Protein AF-A0A7W2AU59-F1 (afdb_monomer)

Structure (mmCIF, N/CA/C/O backbone):
data_AF-A0A7W2AU59-F1
#
_entry.id   AF-A0A7W2AU59-F1
#
loop_
_atom_site.group_PDB
_atom_site.id
_atom_site.type_symbol
_atom_site.label_atom_id
_atom_site.label_alt_id
_atom_site.label_comp_id
_atom_site.label_asym_id
_atom_site.label_entity_id
_atom_site.label_seq_id
_atom_site.pdbx_PDB_ins_code
_atom_site.Cartn_x
_atom_site.Cartn_y
_atom_site.Cartn_z
_atom_site.occupancy
_atom_site.B_iso_or_equiv
_atom_site.auth_seq_id
_atom_site.auth_comp_id
_atom_site.auth_asym_id
_atom_site.auth_atom_id
_atom_site.pdbx_PDB_model_num
ATOM 1 N N . MET A 1 1 ? 56.177 34.694 18.654 1.00 48.91 1 MET A N 1
ATOM 2 C CA . MET A 1 1 ? 54.990 34.833 17.789 1.00 48.91 1 MET A CA 1
ATOM 3 C C . MET A 1 1 ? 54.275 33.502 17.807 1.00 48.91 1 MET A C 1
ATOM 5 O O . MET A 1 1 ? 54.577 32.615 17.023 1.00 48.91 1 MET A O 1
ATOM 9 N N . ASP A 1 2 ? 53.412 33.365 18.801 1.00 47.41 2 ASP A N 1
ATOM 10 C CA . ASP A 1 2 ? 52.417 32.316 18.948 1.00 47.41 2 ASP A CA 1
ATOM 11 C C . ASP A 1 2 ? 51.343 32.433 17.861 1.00 47.41 2 ASP A C 1
ATOM 13 O O . ASP A 1 2 ? 50.880 33.542 17.577 1.00 47.41 2 ASP A O 1
ATOM 17 N N . ARG A 1 3 ? 50.936 31.291 17.297 1.00 45.50 3 ARG A N 1
ATOM 18 C CA . ARG A 1 3 ? 49.548 30.782 17.220 1.00 45.50 3 ARG A CA 1
ATOM 19 C C . ARG A 1 3 ? 49.500 29.623 16.214 1.00 45.50 3 ARG A C 1
ATOM 21 O O . ARG A 1 3 ? 49.879 29.791 15.065 1.00 45.50 3 ARG A O 1
ATOM 28 N N . ASP A 1 4 ? 49.307 28.388 16.660 1.00 46.41 4 ASP A N 1
ATOM 29 C CA . ASP A 1 4 ? 48.051 27.771 17.126 1.00 46.41 4 ASP A CA 1
ATOM 30 C C . ASP A 1 4 ? 47.281 27.105 15.963 1.00 46.41 4 ASP A C 1
ATOM 32 O O . ASP A 1 4 ? 46.733 27.754 15.078 1.00 46.41 4 ASP A O 1
ATOM 36 N N . SER A 1 5 ? 47.341 25.772 15.992 1.00 50.28 5 SER A N 1
ATOM 37 C CA . SER A 1 5 ? 46.309 24.795 15.633 1.00 50.28 5 SER A CA 1
ATOM 38 C C . SER A 1 5 ? 45.519 24.962 14.330 1.00 50.28 5 SER A C 1
ATOM 40 O O . SER A 1 5 ? 44.396 25.456 14.301 1.00 50.28 5 SER A O 1
ATOM 42 N N . GLY A 1 6 ? 45.990 24.277 13.287 1.00 44.81 6 GLY A N 1
ATOM 43 C CA . GLY A 1 6 ? 45.123 23.725 12.242 1.00 44.81 6 GLY A CA 1
ATOM 44 C C . GLY A 1 6 ? 44.374 22.471 12.717 1.00 44.81 6 GLY A C 1
ATOM 45 O O . GLY A 1 6 ? 44.457 21.430 12.072 1.00 44.81 6 GLY A O 1
ATOM 46 N N . GLN A 1 7 ? 43.679 22.537 13.858 1.00 57.84 7 GLN A N 1
ATOM 47 C CA . GLN A 1 7 ? 42.626 21.576 14.198 1.00 57.84 7 GLN A CA 1
ATOM 48 C C . GLN A 1 7 ? 41.284 22.226 13.867 1.00 57.84 7 GLN A C 1
ATOM 50 O O . GLN A 1 7 ? 40.802 23.092 14.587 1.00 57.84 7 GLN A O 1
ATOM 55 N N . GLY A 1 8 ? 40.696 21.812 12.747 1.00 42.25 8 GLY A N 1
ATOM 56 C CA . GLY A 1 8 ? 39.477 22.411 12.221 1.00 42.25 8 GLY A CA 1
ATOM 57 C C . GLY A 1 8 ? 38.726 21.473 11.285 1.00 42.25 8 GLY A C 1
ATOM 58 O O . GLY A 1 8 ? 38.682 21.692 10.086 1.00 42.25 8 GLY A O 1
ATOM 59 N N . GLN A 1 9 ? 38.085 20.464 11.879 1.00 48.34 9 GLN A N 1
ATOM 60 C CA . GLN A 1 9 ? 36.684 20.161 11.566 1.00 48.34 9 GLN A CA 1
ATOM 61 C C . GLN A 1 9 ? 36.370 19.408 10.251 1.00 48.34 9 GLN A C 1
ATOM 63 O O . GLN A 1 9 ? 35.587 19.864 9.430 1.00 48.34 9 GLN A O 1
ATOM 68 N N . TRP A 1 10 ? 36.825 18.153 10.136 1.00 46.06 10 TRP A N 1
ATOM 69 C CA . TRP A 1 10 ? 36.141 17.139 9.306 1.00 46.06 10 TRP A CA 1
ATOM 70 C C . TRP A 1 10 ? 35.113 16.350 10.139 1.00 46.06 10 TRP A C 1
ATOM 72 O O . TRP A 1 10 ? 35.180 15.136 10.301 1.00 46.06 10 TRP A O 1
ATOM 82 N N . ARG A 1 11 ? 34.160 17.073 10.725 1.00 47.97 11 ARG A N 1
ATOM 83 C CA . ARG A 1 11 ? 32.810 16.597 11.070 1.00 47.97 11 ARG A CA 1
ATOM 84 C C . ARG A 1 11 ? 31.944 17.801 10.708 1.00 47.97 11 ARG A C 1
ATOM 86 O O . ARG A 1 11 ? 32.152 18.859 11.278 1.00 47.97 11 ARG A O 1
ATOM 93 N N . LEU A 1 12 ? 31.053 17.773 9.732 1.00 49.06 12 LEU A N 1
ATOM 94 C CA . LEU A 1 12 ? 29.898 16.901 9.619 1.00 49.06 12 LEU A CA 1
ATOM 95 C C . LEU A 1 12 ? 29.493 16.894 8.136 1.00 49.06 12 LEU A C 1
ATOM 97 O O . LEU A 1 12 ? 28.855 17.834 7.668 1.00 49.06 12 LEU A O 1
ATOM 101 N N . ALA A 1 13 ? 29.810 15.833 7.391 1.00 43.72 13 ALA A N 1
ATOM 102 C CA . ALA A 1 13 ? 28.900 15.446 6.321 1.00 43.72 13 ALA A CA 1
ATOM 103 C C . ALA A 1 13 ? 27.660 14.928 7.051 1.00 43.72 13 ALA A C 1
ATOM 105 O O . ALA A 1 13 ? 27.613 13.769 7.459 1.00 43.72 13 ALA A O 1
ATOM 106 N N . GLY A 1 14 ? 26.732 15.835 7.368 1.00 41.28 14 GLY A N 1
ATOM 107 C CA . GLY A 1 14 ? 25.420 15.450 7.851 1.00 41.28 14 GLY A CA 1
ATOM 108 C C . GLY A 1 14 ? 24.871 14.465 6.836 1.00 41.28 14 GLY A C 1
ATOM 109 O O . GLY A 1 14 ? 24.742 14.812 5.664 1.00 41.28 14 GLY A O 1
ATOM 110 N N . SER A 1 15 ? 24.655 13.221 7.259 1.00 48.47 15 SER A N 1
ATOM 111 C CA . SER A 1 15 ? 23.898 12.241 6.497 1.00 48.47 15 SER A CA 1
ATOM 112 C C . SER A 1 15 ? 22.621 12.945 6.072 1.00 48.47 15 SER A C 1
ATOM 114 O O . SER A 1 15 ? 21.784 13.224 6.927 1.00 48.47 15 SER A O 1
ATOM 116 N N . ALA A 1 16 ? 22.515 13.342 4.803 1.00 57.25 16 ALA A N 1
ATOM 117 C CA . ALA A 1 16 ? 21.294 13.945 4.309 1.00 57.25 16 ALA A CA 1
ATOM 118 C C . ALA A 1 16 ? 20.221 12.878 4.509 1.00 57.25 16 ALA A C 1
ATOM 120 O O . ALA A 1 16 ? 20.251 11.838 3.847 1.00 57.25 16 ALA A O 1
ATOM 121 N N . GLU A 1 17 ? 19.361 13.063 5.512 1.00 67.44 17 GLU A N 1
ATOM 122 C CA . GLU A 1 17 ? 18.242 12.165 5.717 1.00 67.44 17 GLU A CA 1
ATOM 123 C C . GLU A 1 17 ? 17.450 12.171 4.414 1.00 67.44 17 GLU A C 1
ATOM 125 O O . GLU A 1 17 ? 16.970 13.211 3.963 1.00 67.44 17 GLU A O 1
ATOM 130 N N . VAL A 1 18 ? 17.404 11.011 3.756 1.00 80.56 18 VAL A N 1
ATOM 131 C CA . VAL A 1 18 ? 16.636 10.837 2.526 1.00 80.56 18 VAL A CA 1
ATOM 132 C C . VAL A 1 18 ? 15.198 11.226 2.852 1.00 80.56 18 VAL A C 1
ATOM 134 O O . VAL A 1 18 ? 14.604 10.643 3.764 1.00 80.56 18 VAL A O 1
ATOM 137 N N . SER A 1 19 ? 14.653 12.216 2.143 1.00 91.88 19 SER A N 1
ATOM 138 C CA . SER A 1 19 ? 13.301 12.707 2.409 1.00 91.88 19 SER A CA 1
ATOM 139 C C . SER A 1 19 ? 12.262 11.602 2.208 1.00 91.88 19 SER A C 1
ATOM 141 O O . SER A 1 19 ? 12.496 10.618 1.497 1.00 91.88 19 SER A O 1
ATOM 143 N N . ILE A 1 20 ? 11.088 11.755 2.823 1.00 94.06 20 ILE A N 1
ATOM 144 C CA . ILE A 1 20 ? 9.985 10.799 2.654 1.00 94.06 20 ILE A CA 1
ATOM 145 C C . ILE A 1 20 ? 9.593 10.708 1.173 1.00 94.06 20 ILE A C 1
ATOM 147 O O . ILE A 1 20 ? 9.358 9.613 0.666 1.00 94.06 20 ILE A O 1
ATOM 151 N N . GLU A 1 21 ? 9.585 11.833 0.461 1.00 94.25 21 GLU A N 1
ATOM 152 C CA . GLU A 1 21 ? 9.269 11.921 -0.965 1.00 94.25 21 GLU A CA 1
ATOM 153 C C . GLU A 1 21 ? 10.255 11.113 -1.811 1.00 94.25 21 GLU A C 1
ATOM 155 O O . GLU A 1 21 ? 9.839 10.387 -2.715 1.00 94.25 21 GLU A O 1
ATOM 160 N N . GLU A 1 22 ? 11.548 11.188 -1.492 1.00 94.62 22 GLU A N 1
ATOM 161 C CA . GLU A 1 22 ? 12.573 10.418 -2.191 1.00 94.62 22 GLU A CA 1
ATOM 162 C C . GLU A 1 22 ? 12.439 8.922 -1.874 1.00 94.62 22 GLU A C 1
ATOM 164 O O . GLU A 1 22 ? 12.460 8.098 -2.784 1.00 94.62 22 GLU A O 1
ATOM 169 N N . LYS A 1 23 ? 12.153 8.551 -0.615 1.00 95.44 23 LYS A N 1
ATOM 170 C CA . LYS A 1 23 ? 11.858 7.152 -0.249 1.00 95.44 23 LYS A CA 1
ATOM 171 C C . LYS A 1 23 ? 10.628 6.610 -0.987 1.00 95.44 23 LYS A C 1
ATOM 173 O O . LYS A 1 23 ? 10.633 5.452 -1.404 1.00 95.44 23 LYS A O 1
ATOM 178 N N . ILE A 1 24 ? 9.572 7.412 -1.148 1.00 96.62 24 ILE A N 1
ATOM 179 C CA . ILE A 1 24 ? 8.373 7.028 -1.912 1.00 96.62 24 ILE A CA 1
ATOM 180 C C . ILE A 1 24 ? 8.737 6.815 -3.379 1.00 96.62 24 ILE A C 1
ATOM 182 O O . ILE A 1 24 ? 8.346 5.796 -3.946 1.00 96.62 24 ILE A O 1
ATOM 186 N N . ARG A 1 25 ? 9.510 7.728 -3.977 1.00 96.56 25 ARG A N 1
ATOM 187 C CA . ARG A 1 25 ? 9.979 7.588 -5.359 1.00 96.56 25 ARG A CA 1
ATOM 188 C C . ARG A 1 25 ? 10.770 6.296 -5.543 1.00 96.56 25 ARG A C 1
ATOM 190 O O . ARG A 1 25 ? 10.373 5.466 -6.355 1.00 96.56 25 ARG A O 1
ATOM 197 N N . SER A 1 26 ? 11.793 6.069 -4.717 1.00 96.19 26 SER A N 1
ATOM 198 C CA . SER A 1 26 ? 12.593 4.844 -4.780 1.00 96.19 26 SER A CA 1
ATOM 199 C C . SER A 1 26 ? 11.729 3.594 -4.589 1.00 96.19 26 SER A C 1
ATOM 201 O O . SER A 1 26 ? 11.901 2.606 -5.290 1.00 96.19 26 SER A O 1
ATOM 203 N N . PHE A 1 27 ? 10.743 3.619 -3.685 1.00 97.31 27 PHE A N 1
ATOM 204 C CA . PHE A 1 27 ? 9.827 2.488 -3.506 1.00 97.31 27 PHE A CA 1
ATOM 205 C C . PHE A 1 27 ? 9.023 2.160 -4.773 1.00 97.31 27 PHE A C 1
ATOM 207 O O . PHE A 1 27 ? 8.788 0.982 -5.049 1.00 97.31 27 PHE A O 1
ATOM 214 N N . LEU A 1 28 ? 8.567 3.176 -5.507 1.00 95.56 28 LEU A N 1
ATOM 215 C CA . LEU A 1 28 ? 7.776 2.990 -6.724 1.00 95.56 28 LEU A CA 1
ATOM 216 C C . LEU A 1 28 ? 8.62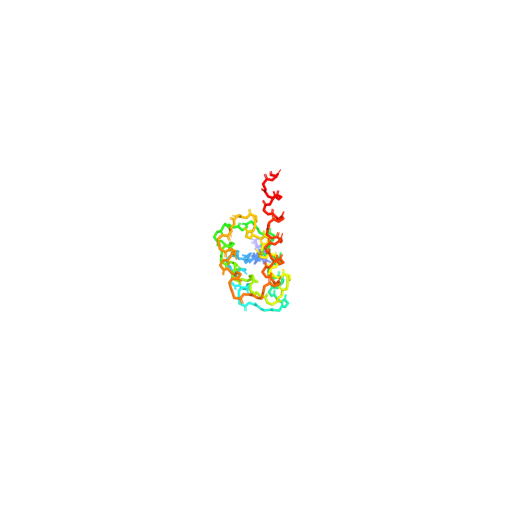2 2.483 -7.899 1.00 95.56 28 LEU A C 1
ATOM 218 O O . LEU A 1 28 ? 8.094 1.761 -8.742 1.00 95.56 28 LEU A O 1
ATOM 222 N N . GLU A 1 29 ? 9.907 2.833 -7.934 1.00 95.94 29 GLU A N 1
ATOM 223 C CA . GLU A 1 29 ? 10.856 2.446 -8.988 1.00 95.94 29 GLU A CA 1
ATOM 224 C C . GLU A 1 29 ? 11.539 1.093 -8.719 1.00 95.94 29 GLU A C 1
ATOM 226 O O . GLU A 1 29 ? 11.953 0.405 -9.652 1.00 95.94 29 GLU A O 1
ATOM 231 N N . SER A 1 30 ? 11.642 0.685 -7.453 1.00 95.62 30 SER A N 1
ATOM 232 C CA . SER A 1 30 ? 12.292 -0.564 -7.055 1.00 95.62 30 SER A CA 1
ATOM 233 C C . SER A 1 30 ? 11.397 -1.794 -7.192 1.00 95.62 30 SER A C 1
ATOM 235 O O . SER A 1 30 ? 10.174 -1.758 -7.057 1.00 95.62 30 SER A O 1
ATOM 237 N N . GLU A 1 31 ? 12.050 -2.953 -7.298 1.00 93.38 31 GLU A N 1
ATOM 238 C CA . GLU A 1 31 ? 11.404 -4.262 -7.361 1.00 93.38 31 GLU A CA 1
ATOM 239 C C . GLU A 1 31 ? 11.989 -5.263 -6.347 1.00 93.38 31 GLU A C 1
ATOM 241 O O . GLU A 1 31 ? 12.994 -5.033 -5.665 1.00 93.38 31 GLU A O 1
ATOM 246 N N . GLY A 1 32 ? 11.317 -6.405 -6.195 1.00 93.69 32 GLY A N 1
ATOM 247 C CA . GLY A 1 32 ? 11.857 -7.558 -5.473 1.00 93.69 32 GLY A CA 1
ATOM 248 C C . GLY A 1 32 ? 12.214 -7.300 -4.000 1.00 93.69 32 GLY A C 1
ATOM 249 O O . GLY A 1 32 ? 11.342 -7.066 -3.156 1.00 93.69 32 GLY A O 1
ATOM 250 N N . ARG A 1 33 ? 13.493 -7.483 -3.644 1.00 94.62 33 ARG A N 1
ATOM 251 C CA . ARG A 1 33 ? 13.984 -7.357 -2.256 1.00 94.62 33 ARG A CA 1
ATOM 252 C C . ARG A 1 33 ? 14.128 -5.899 -1.836 1.00 94.62 33 ARG A C 1
ATOM 254 O O . ARG A 1 33 ? 13.769 -5.576 -0.707 1.00 94.62 33 ARG A O 1
ATOM 261 N N . GLU A 1 34 ? 14.624 -5.053 -2.727 1.00 95.38 34 GLU A N 1
ATOM 262 C CA . GLU A 1 34 ? 14.877 -3.639 -2.456 1.00 95.38 34 GLU A CA 1
ATOM 263 C C . GLU A 1 34 ? 13.578 -2.906 -2.119 1.00 95.38 34 GLU A C 1
ATOM 265 O O . GLU A 1 34 ? 13.457 -2.334 -1.037 1.00 95.38 34 GLU A O 1
ATOM 270 N N . LYS A 1 35 ? 12.541 -3.082 -2.945 1.00 96.69 35 LYS A N 1
ATOM 271 C CA . LYS A 1 35 ? 11.198 -2.536 -2.700 1.00 96.69 35 LYS A CA 1
ATOM 272 C C . LYS A 1 35 ? 10.667 -2.846 -1.297 1.00 96.69 35 LYS A C 1
ATOM 274 O O . LYS A 1 35 ? 10.094 -1.996 -0.620 1.00 96.69 35 LYS A O 1
ATOM 279 N N . LYS A 1 36 ? 10.883 -4.077 -0.815 1.00 96.00 36 LYS A N 1
ATOM 280 C CA . LYS A 1 36 ? 10.454 -4.513 0.529 1.00 96.00 36 LYS A CA 1
ATOM 281 C C . LYS A 1 36 ? 11.247 -3.835 1.646 1.00 96.00 36 LYS A C 1
ATOM 283 O O . LYS A 1 36 ? 10.689 -3.641 2.727 1.00 96.00 36 LYS A O 1
ATOM 288 N N . LEU A 1 37 ? 12.526 -3.540 1.419 1.00 95.81 37 LEU A N 1
ATOM 289 C CA . LEU A 1 37 ? 13.367 -2.818 2.372 1.00 95.81 37 LEU A CA 1
ATOM 290 C C . LEU A 1 37 ? 12.933 -1.356 2.454 1.00 95.81 37 LEU A C 1
ATOM 292 O O . LEU A 1 37 ? 12.670 -0.883 3.554 1.00 95.81 37 LEU A O 1
ATOM 296 N N . ILE A 1 38 ? 12.733 -0.695 1.312 1.00 96.19 38 ILE A N 1
ATOM 297 C CA . ILE A 1 38 ? 12.270 0.698 1.277 1.00 96.19 38 ILE A CA 1
ATOM 298 C C . ILE A 1 38 ? 10.891 0.818 1.933 1.00 96.19 38 ILE A C 1
ATOM 300 O O . ILE A 1 38 ? 10.691 1.672 2.791 1.00 96.19 38 ILE A O 1
ATOM 304 N N . LEU A 1 39 ? 9.965 -0.106 1.642 1.00 96.38 39 LEU A N 1
ATOM 305 C CA . LEU A 1 39 ? 8.663 -0.143 2.312 1.00 96.38 39 LEU A CA 1
ATOM 306 C C . LEU A 1 39 ? 8.792 -0.295 3.832 1.00 96.38 39 LEU A C 1
ATOM 308 O O . LEU A 1 39 ? 8.021 0.297 4.578 1.00 96.38 39 LEU A O 1
ATOM 312 N N . LYS A 1 40 ? 9.745 -1.100 4.317 1.00 95.56 40 LYS A N 1
ATOM 313 C CA . LYS A 1 40 ? 9.974 -1.259 5.760 1.00 95.56 40 LYS A CA 1
ATOM 314 C C . LYS A 1 40 ? 10.411 0.059 6.398 1.00 95.56 40 LYS A C 1
ATOM 316 O O . LYS A 1 40 ? 9.975 0.332 7.511 1.00 95.56 40 LYS A O 1
ATOM 321 N N . GLU A 1 41 ? 11.245 0.836 5.715 1.00 95.00 41 GLU A N 1
ATOM 322 C CA . GLU A 1 41 ? 11.686 2.146 6.193 1.00 95.00 41 GLU A CA 1
ATOM 323 C C . GLU A 1 41 ? 10.555 3.179 6.118 1.00 95.00 41 GLU A C 1
ATOM 325 O O . GLU A 1 41 ? 10.277 3.820 7.123 1.00 95.00 41 GLU A O 1
ATOM 330 N N . LEU A 1 42 ? 9.807 3.245 5.009 1.00 94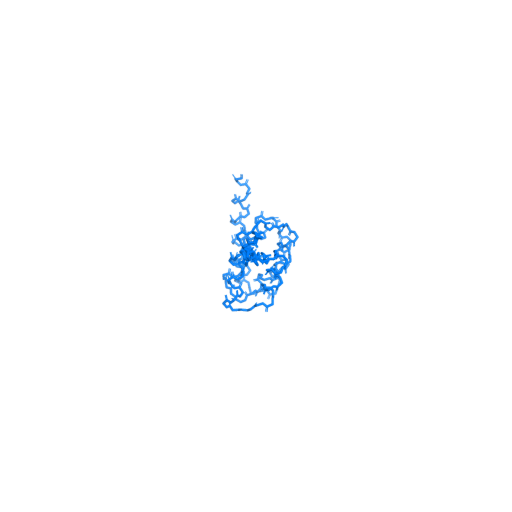.88 42 LEU A N 1
ATOM 331 C CA . LEU A 1 42 ? 8.623 4.110 4.872 1.00 94.88 42 LEU A CA 1
ATOM 332 C C . LEU A 1 42 ? 7.580 3.878 5.972 1.00 94.88 42 LEU A C 1
ATOM 334 O O . LEU A 1 42 ? 6.958 4.817 6.450 1.00 94.88 42 LEU A O 1
ATOM 338 N N . LEU A 1 43 ? 7.386 2.628 6.398 1.00 93.75 43 LEU A N 1
ATOM 339 C CA . LEU A 1 43 ? 6.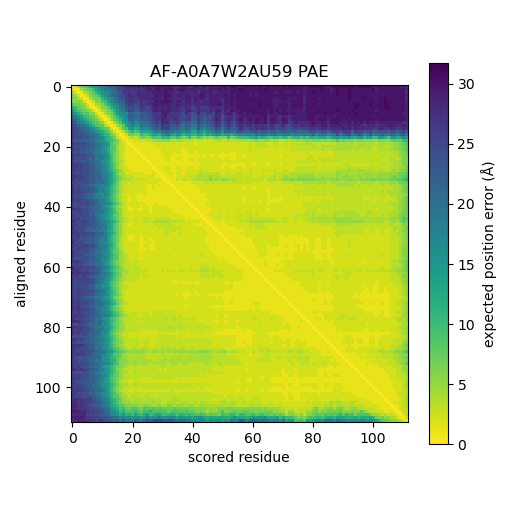425 2.282 7.448 1.00 93.75 43 LEU A CA 1
ATOM 340 C C . LEU A 1 43 ? 6.839 2.728 8.861 1.00 93.75 43 LEU A C 1
ATOM 342 O O . LEU A 1 43 ? 6.032 2.577 9.780 1.00 93.75 43 LEU A O 1
ATOM 346 N N . LYS A 1 44 ? 8.071 3.215 9.054 1.00 93.69 44 LYS A N 1
ATOM 347 C CA . LYS A 1 44 ? 8.511 3.843 10.311 1.00 93.69 44 LYS A CA 1
ATOM 348 C C . LYS A 1 44 ? 8.190 5.337 10.354 1.00 93.69 44 LYS A C 1
ATOM 350 O O . LYS A 1 44 ? 8.206 5.912 11.435 1.00 93.69 44 LYS A O 1
ATOM 355 N N . GLU A 1 45 ? 7.906 5.935 9.202 1.00 93.00 45 GLU A N 1
ATOM 356 C CA . GLU A 1 45 ? 7.640 7.363 9.068 1.00 93.00 45 GLU A CA 1
ATOM 357 C C . GLU A 1 45 ? 6.175 7.696 9.373 1.00 93.00 45 GLU A C 1
ATOM 359 O O . GLU A 1 45 ? 5.263 6.886 9.165 1.00 93.00 45 GLU A O 1
ATOM 364 N N . ALA A 1 46 ? 5.933 8.932 9.809 1.00 92.38 46 ALA A N 1
ATOM 365 C CA . ALA A 1 46 ? 4.591 9.495 9.909 1.00 92.38 46 ALA A CA 1
ATOM 366 C C . ALA A 1 46 ? 4.121 9.971 8.524 1.00 92.38 46 ALA A C 1
ATOM 368 O O . ALA A 1 46 ? 4.247 11.141 8.173 1.00 92.38 46 ALA A O 1
ATOM 369 N N . LEU A 1 47 ? 3.602 9.042 7.718 1.00 94.44 47 LEU A N 1
ATOM 370 C CA . LEU A 1 47 ? 3.112 9.354 6.374 1.00 94.44 47 LEU A CA 1
ATOM 371 C C . LEU A 1 47 ? 1.809 10.156 6.421 1.00 94.44 47 LEU A C 1
ATOM 373 O O . LEU A 1 47 ? 0.889 9.808 7.161 1.00 94.44 47 LEU A O 1
ATOM 377 N N . THR A 1 48 ? 1.698 11.175 5.573 1.00 95.94 48 THR A N 1
ATOM 378 C CA . THR A 1 48 ? 0.451 11.919 5.373 1.00 95.94 48 THR A CA 1
ATOM 379 C C . THR A 1 48 ? -0.552 11.124 4.541 1.00 95.94 48 THR A C 1
ATOM 381 O O . THR A 1 48 ? -0.213 10.160 3.846 1.00 95.94 48 THR A O 1
ATOM 384 N N . GLN A 1 49 ? -1.811 11.565 4.560 1.00 95.69 49 GLN A N 1
ATOM 385 C CA . GLN A 1 49 ? -2.854 10.985 3.724 1.00 95.69 49 GLN A CA 1
ATOM 386 C C . GLN A 1 49 ? -2.479 11.022 2.227 1.00 95.69 49 GLN A C 1
ATOM 388 O O . GLN A 1 49 ? -2.645 10.022 1.534 1.00 95.69 49 GLN A O 1
ATOM 393 N N . GLU A 1 50 ? -1.923 12.129 1.726 1.00 96.50 50 GLU A N 1
ATOM 394 C CA . GLU A 1 50 ? -1.528 12.255 0.313 1.00 96.50 50 GLU A CA 1
ATOM 395 C C . GLU A 1 50 ? -0.388 11.302 -0.061 1.00 96.50 50 GLU A C 1
ATOM 397 O O . GLU A 1 50 ? -0.465 10.606 -1.073 1.00 96.50 50 GLU A O 1
ATOM 402 N N . GLN A 1 51 ? 0.625 11.177 0.797 1.00 96.75 51 GLN A N 1
ATOM 403 C CA . GLN A 1 51 ? 1.719 10.224 0.597 1.00 96.75 51 GLN A CA 1
ATOM 404 C C . GLN A 1 51 ? 1.204 8.777 0.549 1.00 96.75 51 GLN A C 1
ATOM 406 O O . GLN A 1 51 ? 1.631 7.982 -0.286 1.00 96.75 51 GLN A O 1
ATOM 411 N N . VAL A 1 52 ? 0.229 8.431 1.392 1.00 97.25 52 VAL A N 1
ATOM 412 C CA . VAL A 1 52 ? -0.399 7.103 1.375 1.00 97.25 52 VAL A CA 1
ATOM 413 C C . VAL A 1 52 ? -1.218 6.867 0.098 1.00 97.25 52 VAL A C 1
ATOM 415 O O . VAL A 1 52 ? -1.182 5.755 -0.435 1.00 97.25 52 VAL A O 1
ATOM 418 N N . LYS A 1 53 ? -1.906 7.886 -0.440 1.00 97.62 53 LYS A N 1
ATOM 419 C CA . LYS A 1 53 ? -2.625 7.770 -1.724 1.00 97.62 53 LYS A CA 1
ATOM 420 C C .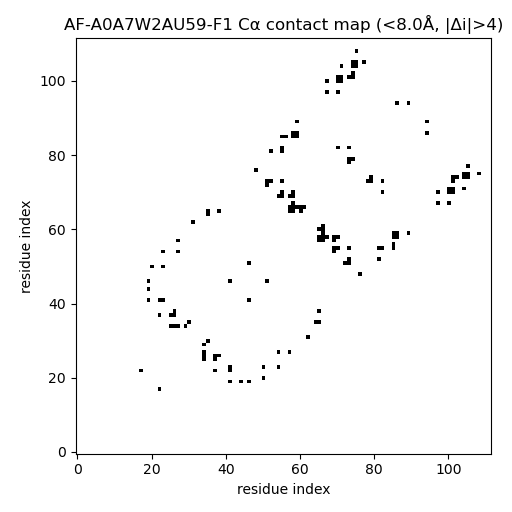 LYS A 1 53 ? -1.678 7.417 -2.870 1.00 97.62 53 LYS A C 1
ATOM 422 O O . LYS A 1 53 ? -1.995 6.531 -3.660 1.00 97.62 53 LYS A O 1
ATOM 427 N N . VAL A 1 54 ? -0.504 8.051 -2.921 1.00 97.44 54 VAL A N 1
ATOM 428 C CA . VAL A 1 54 ? 0.528 7.785 -3.942 1.00 97.44 54 VAL A CA 1
ATOM 429 C C . VAL A 1 54 ? 0.986 6.321 -3.921 1.00 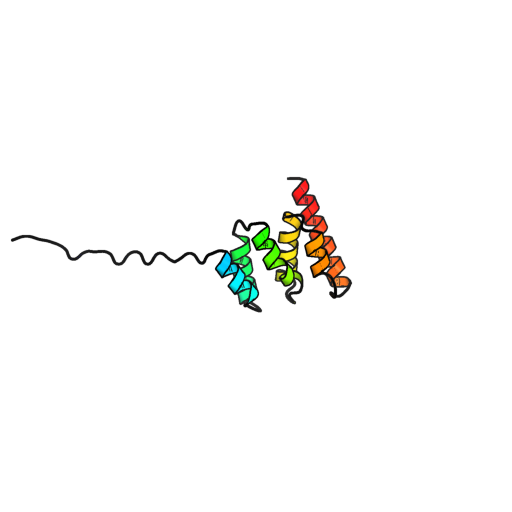97.44 54 VAL A C 1
ATOM 431 O O . VAL A 1 54 ? 1.257 5.735 -4.965 1.00 97.44 54 VAL A O 1
ATOM 434 N N . LEU A 1 55 ? 1.008 5.692 -2.745 1.00 97.31 55 LEU A N 1
ATOM 435 C CA . LEU A 1 55 ? 1.420 4.299 -2.574 1.00 97.31 55 LEU A CA 1
ATOM 436 C C . LEU A 1 55 ? 0.329 3.273 -2.941 1.00 97.31 55 LEU A C 1
ATOM 438 O O . LEU A 1 55 ? 0.632 2.086 -3.080 1.00 97.31 55 LEU A O 1
ATOM 442 N N . ALA A 1 56 ? -0.931 3.690 -3.107 1.00 97.56 56 ALA A N 1
ATOM 443 C CA . ALA A 1 56 ? -2.067 2.787 -3.313 1.00 97.56 56 ALA A CA 1
ATOM 444 C C . ALA A 1 56 ? -1.907 1.789 -4.483 1.00 97.56 56 ALA A C 1
ATOM 446 O O . ALA A 1 56 ? -2.249 0.615 -4.291 1.00 97.56 56 ALA A O 1
ATOM 447 N N . PRO A 1 57 ? -1.352 2.162 -5.660 1.00 96.69 57 PRO A N 1
ATOM 448 C CA . PRO A 1 57 ? -1.175 1.229 -6.777 1.00 96.69 57 PRO A CA 1
ATOM 449 C C . PRO A 1 57 ? -0.351 -0.019 -6.431 1.00 96.69 57 PRO A C 1
ATOM 451 O O . PRO A 1 57 ? -0.567 -1.087 -7.011 1.00 96.69 57 PRO A O 1
ATOM 454 N N . ALA A 1 58 ? 0.526 0.060 -5.422 1.00 97.12 58 ALA A N 1
ATOM 455 C CA . ALA A 1 58 ? 1.335 -1.067 -4.960 1.00 97.12 58 ALA A CA 1
ATOM 456 C C . ALA A 1 58 ? 0.519 -2.191 -4.280 1.00 97.12 58 ALA A C 1
ATOM 458 O O . ALA A 1 58 ? 1.055 -3.253 -3.966 1.00 97.12 58 ALA A O 1
ATOM 459 N N . ILE A 1 59 ? -0.802 -2.048 -4.126 1.00 96.62 59 ILE A N 1
ATOM 460 C CA . ILE A 1 59 ? -1.708 -3.179 -3.842 1.00 96.62 59 ILE A CA 1
ATOM 461 C C . ILE A 1 59 ? -1.614 -4.274 -4.909 1.00 96.62 59 ILE A C 1
ATOM 463 O O . ILE A 1 59 ? -1.764 -5.469 -4.618 1.00 96.62 59 ILE A O 1
ATOM 467 N N . ARG A 1 60 ? -1.372 -3.879 -6.160 1.00 95.31 60 ARG A N 1
ATOM 468 C CA . ARG A 1 60 ? -1.313 -4.806 -7.292 1.00 95.31 60 ARG A CA 1
ATOM 469 C C . ARG A 1 60 ? -0.001 -5.577 -7.357 1.00 95.31 60 ARG A C 1
ATOM 471 O O . ARG A 1 60 ? 0.059 -6.568 -8.080 1.00 95.31 60 ARG A O 1
ATOM 478 N N . ASP A 1 61 ? 0.980 -5.196 -6.541 1.00 95.81 61 ASP A N 1
ATOM 479 C CA . ASP A 1 61 ? 2.292 -5.825 -6.476 1.00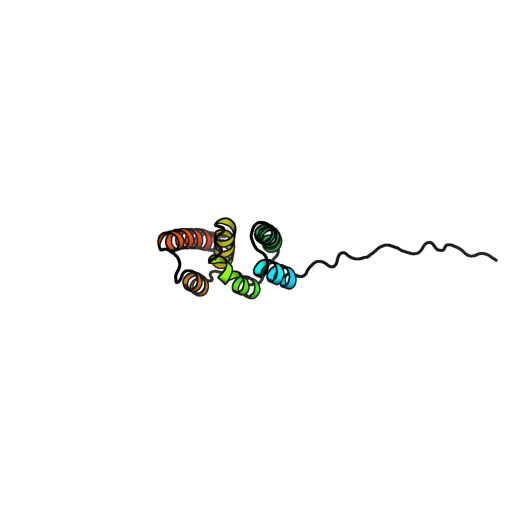 95.81 61 ASP A CA 1
ATOM 480 C C . ASP A 1 61 ? 2.177 -7.358 -6.306 1.00 95.81 61 ASP A C 1
ATOM 482 O O . ASP A 1 61 ? 1.304 -7.846 -5.559 1.00 95.81 61 ASP A O 1
ATOM 486 N N . PRO A 1 62 ? 3.013 -8.143 -7.016 1.00 92.56 62 PRO A N 1
ATOM 487 C CA . PRO A 1 62 ? 2.998 -9.600 -6.923 1.00 92.56 62 PRO A CA 1
ATOM 488 C C . PRO A 1 62 ? 3.390 -10.098 -5.527 1.00 92.56 62 PRO A C 1
ATOM 490 O O . PRO A 1 62 ? 2.975 -11.187 -5.132 1.00 92.56 62 PRO A O 1
ATOM 493 N N . SER A 1 63 ? 4.138 -9.310 -4.749 1.00 94.94 63 SER A N 1
ATOM 494 C CA . SER A 1 63 ? 4.507 -9.633 -3.375 1.00 94.94 63 SER A CA 1
ATOM 495 C C . SER A 1 63 ? 3.294 -9.535 -2.438 1.00 94.94 63 SER A C 1
ATOM 497 O O . SER A 1 63 ? 2.764 -8.437 -2.208 1.00 94.94 63 SER A O 1
ATOM 499 N N . PRO A 1 64 ? 2.897 -10.636 -1.766 1.00 94.38 64 PRO A N 1
ATOM 500 C CA . PRO A 1 64 ? 1.856 -10.592 -0.738 1.00 94.38 64 PRO A CA 1
ATOM 501 C C . PRO A 1 64 ? 2.217 -9.639 0.405 1.00 94.38 64 PRO A C 1
ATOM 503 O 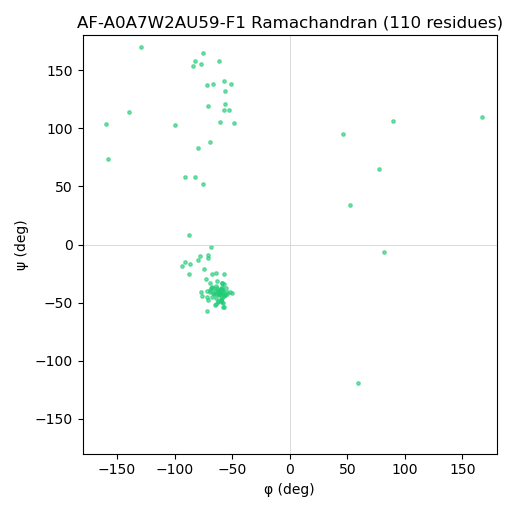O . PRO A 1 64 ? 1.354 -8.980 0.978 1.00 94.38 64 PRO A O 1
ATOM 506 N N . ARG A 1 65 ? 3.513 -9.516 0.725 1.00 94.75 65 ARG A N 1
ATOM 507 C CA . ARG A 1 65 ? 3.990 -8.626 1.791 1.00 94.75 65 ARG A CA 1
ATOM 508 C C . ARG A 1 65 ? 3.814 -7.152 1.439 1.00 94.75 65 ARG A C 1
ATOM 510 O O . ARG A 1 65 ? 3.519 -6.373 2.335 1.00 94.75 65 ARG A O 1
ATOM 517 N N . VAL A 1 66 ? 4.008 -6.769 0.178 1.00 97.06 66 VAL A N 1
ATOM 518 C CA . VAL A 1 66 ? 3.819 -5.375 -0.250 1.00 97.06 66 VAL A CA 1
ATOM 519 C C . VAL A 1 66 ? 2.326 -5.067 -0.245 1.00 97.06 66 VAL A C 1
ATOM 521 O O . VAL A 1 66 ? 1.877 -4.235 0.537 1.00 97.06 66 VAL A O 1
ATOM 524 N N . SER A 1 67 ? 1.539 -5.837 -0.998 1.00 97.12 67 SER A N 1
ATOM 525 C CA . SER A 1 67 ? 0.091 -5.627 -1.120 1.00 97.12 67 SER A CA 1
ATOM 526 C C . SER A 1 67 ? -0.650 -5.594 0.226 1.00 97.12 67 SER A C 1
ATOM 528 O O . SER A 1 67 ? -1.463 -4.697 0.454 1.00 97.12 67 SER A O 1
ATOM 530 N N . THR A 1 68 ? -0.334 -6.493 1.166 1.00 96.94 68 THR A N 1
ATOM 531 C CA . THR A 1 68 ? -0.946 -6.484 2.512 1.00 96.94 68 THR A CA 1
ATOM 532 C C . THR A 1 68 ? -0.560 -5.265 3.345 1.00 96.94 68 THR A C 1
ATOM 534 O O . THR A 1 68 ? -1.402 -4.735 4.065 1.00 96.94 68 THR A O 1
ATOM 537 N N . ARG A 1 69 ? 0.687 -4.785 3.256 1.00 97.38 69 ARG A N 1
ATOM 538 C CA . ARG A 1 69 ? 1.150 -3.606 4.007 1.00 97.38 69 ARG A CA 1
ATOM 539 C C . ARG A 1 69 ? 0.558 -2.312 3.466 1.00 97.38 69 ARG A C 1
ATOM 541 O O . ARG A 1 69 ? 0.134 -1.482 4.262 1.00 97.38 69 ARG A O 1
ATOM 548 N N . ILE A 1 70 ? 0.461 -2.181 2.146 1.00 97.94 70 ILE A N 1
ATOM 549 C CA . ILE A 1 70 ? -0.225 -1.049 1.513 1.00 97.94 70 ILE A CA 1
ATOM 550 C C . ILE A 1 70 ? -1.714 -1.071 1.872 1.00 97.94 70 ILE A C 1
ATOM 552 O O . ILE A 1 70 ? -2.261 -0.052 2.277 1.00 97.94 70 ILE A O 1
ATOM 556 N N . THR A 1 71 ? -2.350 -2.248 1.848 1.00 98.19 71 THR A N 1
ATOM 557 C CA . THR A 1 71 ? -3.741 -2.406 2.309 1.00 98.19 71 THR A CA 1
ATOM 558 C C . THR A 1 71 ? -3.906 -1.944 3.758 1.00 98.19 71 THR A C 1
ATOM 560 O O . THR A 1 71 ? -4.842 -1.211 4.061 1.00 98.19 71 THR A O 1
ATOM 563 N N . SER A 1 72 ? -2.976 -2.306 4.651 1.00 97.31 72 SER A N 1
ATOM 564 C CA . SER A 1 72 ? -2.989 -1.826 6.036 1.00 97.31 72 SER A CA 1
ATOM 565 C C . SER A 1 72 ? -2.889 -0.303 6.143 1.00 97.31 72 SER A C 1
ATOM 567 O O . SER A 1 72 ? -3.548 0.276 7.004 1.00 97.31 72 SER A O 1
ATOM 569 N N . LEU A 1 73 ? -2.070 0.342 5.306 1.00 96.62 73 LEU A N 1
ATOM 570 C CA . LEU A 1 73 ? -1.953 1.802 5.279 1.00 96.62 73 LEU A CA 1
ATOM 571 C C . LEU A 1 73 ? -3.273 2.449 4.850 1.00 96.62 73 LEU A C 1
ATOM 573 O O . LEU A 1 73 ? -3.796 3.284 5.583 1.00 96.62 73 LEU A O 1
ATOM 577 N N . LEU A 1 74 ? -3.852 2.014 3.727 1.00 97.62 74 LEU A N 1
ATOM 578 C CA . LEU A 1 74 ? -5.135 2.547 3.250 1.00 97.62 74 LEU A CA 1
ATOM 579 C C . LEU A 1 74 ? -6.262 2.338 4.271 1.00 97.62 74 LEU A C 1
ATOM 581 O O . LEU A 1 74 ? -7.090 3.228 4.462 1.00 97.62 74 LEU A O 1
ATOM 585 N N . ALA A 1 75 ? -6.279 1.188 4.952 1.00 97.38 75 ALA A N 1
ATOM 586 C CA . ALA A 1 75 ? -7.290 0.854 5.952 1.00 97.38 75 ALA A CA 1
ATOM 587 C C . ALA A 1 75 ? -7.243 1.773 7.180 1.00 97.38 75 ALA A C 1
ATOM 589 O O . ALA A 1 75 ? -8.295 2.190 7.665 1.00 97.38 75 ALA A O 1
ATOM 590 N N . ARG A 1 76 ? -6.039 2.125 7.659 1.00 95.06 76 ARG A N 1
ATOM 591 C CA . ARG A 1 76 ? -5.854 3.068 8.781 1.00 95.06 76 ARG A CA 1
ATOM 592 C C . ARG A 1 76 ? -6.375 4.464 8.448 1.00 95.06 76 ARG A C 1
ATOM 594 O O . ARG A 1 76 ? -6.985 5.095 9.297 1.00 95.06 76 ARG A O 1
ATOM 601 N N . TRP A 1 77 ? -6.195 4.897 7.204 1.00 95.75 77 TRP A N 1
ATOM 602 C CA . TRP A 1 77 ? -6.704 6.174 6.696 1.00 95.75 77 TRP A CA 1
ATOM 603 C C . TRP A 1 77 ? -8.137 6.095 6.137 1.00 95.75 77 TRP A C 1
ATOM 605 O O . TRP A 1 77 ? -8.601 7.051 5.521 1.00 95.75 77 TRP A O 1
ATOM 615 N N . GLN A 1 78 ? -8.833 4.962 6.316 1.00 95.69 78 GLN A N 1
ATOM 616 C CA . GLN A 1 78 ? -10.213 4.726 5.859 1.00 95.69 78 GLN A CA 1
ATOM 617 C C . GLN A 1 78 ? -10.435 5.026 4.358 1.00 95.69 78 GLN A C 1
ATOM 619 O O . GLN A 1 78 ? -11.508 5.456 3.939 1.00 95.69 78 GLN A O 1
ATOM 624 N N . MET A 1 79 ? -9.430 4.773 3.513 1.00 96.94 79 MET A N 1
ATOM 625 C CA . MET A 1 79 ? -9.464 5.077 2.075 1.00 96.94 79 MET A CA 1
ATOM 626 C C . MET A 1 79 ? -10.191 4.000 1.252 1.00 96.94 79 MET A C 1
ATOM 628 O O . MET A 1 79 ? -9.611 3.394 0.350 1.00 96.94 79 MET A O 1
ATOM 632 N N . VAL A 1 80 ? -11.462 3.740 1.566 1.00 96.88 80 VAL A N 1
ATOM 633 C CA . VAL A 1 80 ? -12.236 2.623 0.988 1.00 96.88 80 VAL A CA 1
ATOM 634 C C . VAL A 1 80 ? -12.347 2.720 -0.536 1.00 96.88 80 VAL A C 1
ATOM 636 O O . VAL A 1 80 ? -12.062 1.750 -1.233 1.00 96.88 80 VAL A O 1
ATOM 639 N N . ASN A 1 81 ? -12.704 3.895 -1.063 1.00 97.56 81 ASN A N 1
ATOM 640 C CA . ASN A 1 81 ? -12.928 4.074 -2.503 1.00 97.56 81 ASN A CA 1
ATOM 641 C C . ASN A 1 81 ? -11.651 3.815 -3.310 1.00 97.56 81 ASN A C 1
ATOM 643 O O . ASN A 1 81 ? -11.662 3.022 -4.249 1.00 97.56 81 ASN A O 1
ATOM 647 N N . LEU A 1 82 ? -10.534 4.417 -2.885 1.00 97.88 82 LEU A N 1
ATOM 648 C CA . LEU A 1 82 ? -9.240 4.223 -3.535 1.00 97.88 82 LEU A CA 1
ATOM 649 C C . LEU A 1 82 ? -8.790 2.759 -3.447 1.00 97.88 82 LEU A C 1
ATOM 651 O O . LEU A 1 82 ? -8.304 2.205 -4.428 1.00 97.88 82 LEU A O 1
ATOM 655 N N . PHE A 1 83 ? -8.980 2.112 -2.295 1.00 98.25 83 PHE A N 1
ATOM 656 C CA . PHE A 1 83 ? -8.682 0.692 -2.125 1.00 98.25 83 PHE A CA 1
ATOM 657 C C . PHE A 1 83 ? -9.465 -0.184 -3.119 1.00 98.25 83 PHE A C 1
ATOM 659 O O . PHE A 1 83 ? -8.860 -0.983 -3.835 1.00 98.25 83 PHE A O 1
ATOM 666 N N . GLU A 1 84 ? -10.784 -0.001 -3.218 1.00 98.12 84 GLU A N 1
ATOM 667 C CA . GLU A 1 84 ? -11.642 -0.773 -4.127 1.00 98.12 84 GLU A CA 1
ATOM 668 C C . GLU A 1 84 ? -11.305 -0.536 -5.607 1.00 98.12 84 GLU A C 1
ATOM 670 O O . GLU A 1 84 ? -11.326 -1.473 -6.409 1.00 98.12 84 GLU A O 1
ATOM 675 N N . GLU A 1 85 ? -10.912 0.683 -5.985 1.00 97.88 85 GLU A N 1
ATOM 676 C CA . GLU A 1 85 ? -10.396 0.969 -7.328 1.00 97.88 85 GLU A CA 1
ATOM 677 C C . GLU A 1 85 ? -9.138 0.155 -7.648 1.00 97.88 85 GLU A C 1
ATOM 679 O O . GLU A 1 85 ? -9.029 -0.418 -8.739 1.00 97.88 85 GLU A O 1
ATOM 684 N N . GLN A 1 86 ? -8.207 0.032 -6.695 1.00 97.75 86 GLN A N 1
ATOM 685 C CA . GLN A 1 86 ? -6.992 -0.760 -6.897 1.00 97.75 86 GLN A CA 1
ATOM 686 C C . GLN A 1 86 ? -7.269 -2.265 -7.015 1.00 97.75 86 GLN A C 1
ATOM 688 O O . GLN A 1 86 ? -6.514 -2.972 -7.689 1.00 97.75 86 GLN A O 1
ATOM 693 N N . LEU A 1 87 ? -8.366 -2.761 -6.436 1.00 97.69 87 LEU A N 1
ATOM 694 C CA . LEU A 1 87 ? -8.769 -4.165 -6.546 1.00 97.69 87 LEU A CA 1
ATOM 695 C C . LEU A 1 87 ? -9.349 -4.543 -7.912 1.00 97.69 87 LEU A C 1
ATOM 697 O O . LEU A 1 87 ? -9.348 -5.730 -8.259 1.00 97.69 87 LEU A O 1
ATOM 701 N N . ARG A 1 88 ? -9.830 -3.570 -8.696 1.00 96.81 88 ARG A N 1
ATOM 702 C CA . ARG A 1 88 ? -10.388 -3.831 -10.030 1.00 96.81 88 ARG A CA 1
ATOM 703 C C . ARG A 1 88 ? -9.360 -4.556 -10.902 1.00 96.81 88 ARG A C 1
ATOM 705 O O . ARG A 1 88 ? -8.195 -4.169 -10.962 1.00 96.81 88 ARG A O 1
ATOM 712 N N . GLY A 1 89 ? -9.802 -5.629 -11.557 1.00 94.88 89 GLY A N 1
ATOM 713 C CA . GLY A 1 89 ? -8.962 -6.469 -12.418 1.00 94.88 89 GLY A CA 1
ATOM 714 C C . GLY A 1 89 ? -8.106 -7.513 -11.689 1.00 94.88 89 GLY A C 1
ATOM 715 O O . GLY A 1 89 ? -7.501 -8.357 -12.346 1.00 94.88 89 GLY A O 1
ATOM 716 N N . LEU A 1 90 ? -8.063 -7.529 -10.350 1.00 96.00 90 LEU A N 1
ATOM 717 C CA . LEU A 1 90 ? -7.385 -8.599 -9.609 1.00 96.00 90 LEU A CA 1
ATOM 718 C C . LEU A 1 90 ? -8.229 -9.880 -9.576 1.00 96.00 90 LEU A C 1
ATOM 720 O O . LEU A 1 90 ? -9.456 -9.834 -9.626 1.00 96.00 90 LEU A O 1
ATOM 724 N N . LYS A 1 91 ? -7.578 -11.039 -9.412 1.00 96.06 91 LYS A N 1
ATOM 725 C CA . LYS A 1 91 ? -8.279 -12.324 -9.244 1.00 96.06 91 LYS A CA 1
ATOM 726 C C . LYS A 1 91 ? -9.236 -12.276 -8.036 1.00 96.06 91 LYS A C 1
ATOM 728 O O . LYS A 1 91 ? -8.822 -11.767 -6.988 1.00 96.06 91 LYS A O 1
ATOM 733 N N . PRO A 1 92 ? -10.441 -12.878 -8.114 1.00 96.69 92 PRO A N 1
ATOM 734 C CA . PRO A 1 92 ? -11.437 -12.828 -7.036 1.00 96.69 92 PRO A CA 1
ATOM 735 C C . PRO A 1 92 ? -10.900 -13.249 -5.662 1.00 96.69 92 PRO A C 1
ATOM 737 O O . PRO A 1 92 ? -11.150 -12.575 -4.666 1.00 96.69 92 PRO A O 1
ATOM 740 N N . GLY A 1 93 ? -10.075 -14.302 -5.610 1.00 96.38 93 GLY A N 1
ATOM 741 C CA . GLY A 1 93 ? -9.446 -14.750 -4.363 1.00 96.38 93 GLY A CA 1
ATOM 742 C C . GLY A 1 93 ? -8.537 -13.692 -3.726 1.00 96.38 93 GLY A C 1
ATOM 743 O O . GLY A 1 93 ? -8.613 -13.464 -2.521 1.00 96.38 93 GLY A O 1
ATOM 744 N N . LYS A 1 94 ? -7.729 -12.976 -4.526 1.00 94.81 94 LYS A N 1
ATOM 745 C CA . LYS A 1 94 ? -6.877 -11.881 -4.023 1.00 94.81 94 LYS A CA 1
ATOM 746 C C . LYS A 1 94 ? -7.733 -10.714 -3.527 1.00 94.81 94 LYS A C 1
ATOM 748 O O . LYS A 1 94 ? -7.445 -10.181 -2.462 1.00 94.81 94 LYS A O 1
ATOM 753 N N . GLN A 1 95 ? -8.799 -10.357 -4.250 1.00 97.56 95 GLN A N 1
ATOM 754 C CA . GLN A 1 95 ? -9.722 -9.306 -3.807 1.00 97.56 95 GLN A CA 1
ATOM 755 C C . GLN A 1 95 ? -10.350 -9.644 -2.449 1.00 97.56 95 GLN A C 1
ATOM 757 O O . GLN A 1 95 ? -10.300 -8.826 -1.538 1.00 97.56 95 GLN A O 1
ATOM 762 N N . SER A 1 96 ? -10.890 -10.859 -2.290 1.00 97.75 96 SER A N 1
ATOM 763 C CA . SER A 1 96 ? -11.515 -11.304 -1.037 1.00 97.75 96 SER A CA 1
ATOM 764 C C . SER A 1 96 ? -10.536 -11.260 0.141 1.00 97.75 96 SER A C 1
ATOM 766 O O . SER A 1 96 ? -10.854 -10.698 1.189 1.00 97.75 96 SER A O 1
ATOM 768 N N . LEU A 1 97 ? -9.313 -11.768 -0.047 1.00 97.25 97 LEU A N 1
ATOM 769 C CA . LEU A 1 97 ? -8.272 -11.733 0.982 1.00 97.25 97 LEU A CA 1
ATOM 770 C C . LEU A 1 97 ? -7.927 -10.304 1.412 1.00 97.25 97 LEU A C 1
ATOM 772 O O . LEU A 1 97 ? -7.858 -10.020 2.609 1.00 97.25 97 LEU A O 1
ATOM 776 N N . LEU A 1 98 ? -7.725 -9.401 0.450 1.00 97.69 98 LEU A N 1
ATOM 777 C CA . LEU A 1 98 ? -7.370 -8.016 0.746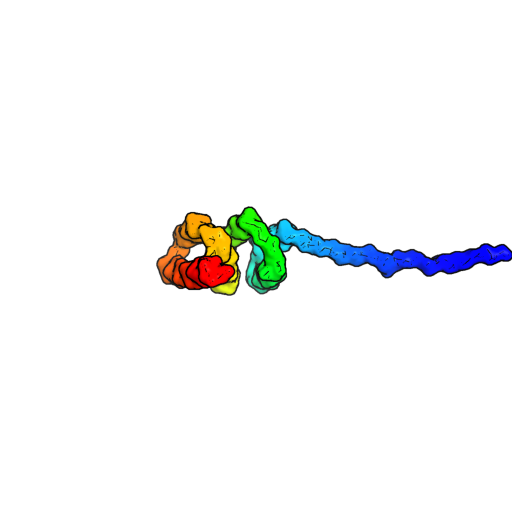 1.00 97.69 98 LEU A CA 1
ATOM 778 C C . LEU A 1 98 ? -8.534 -7.252 1.386 1.00 97.69 98 LEU A C 1
ATOM 780 O O . LEU A 1 98 ? -8.293 -6.511 2.334 1.00 97.69 98 LEU A O 1
ATOM 784 N N . ARG A 1 99 ? -9.783 -7.463 0.944 1.00 98.31 99 ARG A N 1
ATOM 785 C CA . ARG A 1 99 ? -10.980 -6.868 1.571 1.00 98.31 99 ARG A CA 1
ATOM 786 C C . ARG A 1 99 ? -11.116 -7.297 3.026 1.00 98.31 99 ARG A C 1
ATOM 788 O O . ARG A 1 99 ? -11.229 -6.448 3.903 1.00 98.31 99 ARG A O 1
ATOM 795 N N . ASN A 1 100 ? -11.005 -8.598 3.296 1.00 97.81 100 ASN A N 1
ATOM 796 C CA . ASN A 1 100 ? -11.059 -9.129 4.659 1.00 97.81 100 ASN A CA 1
ATOM 797 C C . ASN A 1 100 ? -9.972 -8.516 5.552 1.00 97.81 100 ASN A C 1
ATOM 799 O O . ASN A 1 100 ? -10.215 -8.207 6.718 1.00 97.81 100 ASN A O 1
ATOM 803 N N . HIS A 1 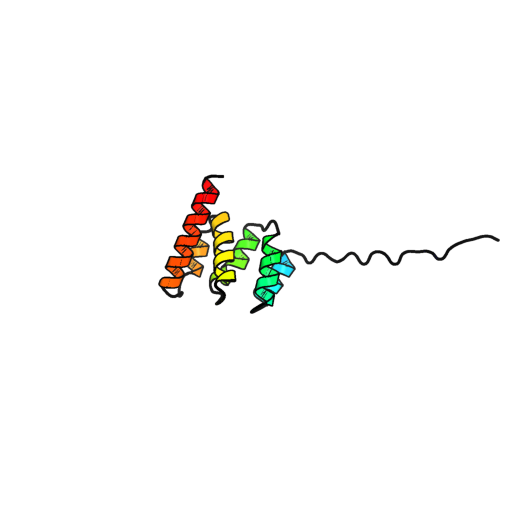101 ? -8.765 -8.341 5.010 1.00 97.56 101 HIS A N 1
ATOM 804 C CA . HIS A 1 101 ? -7.660 -7.705 5.723 1.00 97.56 101 HIS A CA 1
ATOM 805 C C . HIS A 1 101 ? -7.921 -6.217 5.988 1.00 97.56 101 HIS A C 1
ATOM 807 O O . HIS A 1 101 ? -7.738 -5.761 7.116 1.00 97.56 101 HIS A O 1
ATOM 813 N N . PHE A 1 102 ? -8.404 -5.482 4.982 1.00 98.25 102 PHE A N 1
ATOM 814 C CA . PHE A 1 102 ? -8.785 -4.076 5.101 1.00 98.25 102 PHE A CA 1
ATOM 815 C C . PHE A 1 102 ? -9.837 -3.887 6.200 1.00 98.25 102 PHE A C 1
ATOM 817 O O . PHE A 1 102 ? -9.602 -3.138 7.146 1.00 98.25 102 PHE A O 1
ATOM 824 N N . SER A 1 103 ? -10.950 -4.629 6.142 1.00 97.25 103 SER A N 1
ATOM 825 C CA . SER A 1 103 ? -12.048 -4.523 7.111 1.00 97.25 103 SER A CA 1
ATOM 826 C C . SER A 1 103 ? -11.587 -4.765 8.548 1.00 97.25 103 SER A C 1
ATOM 828 O O . SER A 1 103 ? -11.925 -3.979 9.431 1.00 97.25 103 SER A O 1
ATOM 830 N N . LYS A 1 104 ? -10.758 -5.793 8.785 1.00 96.75 104 LYS A N 1
ATOM 831 C CA . LYS A 1 104 ? -10.212 -6.091 10.121 1.00 96.75 104 LYS A CA 1
ATOM 832 C C . LYS A 1 104 ? -9.383 -4.941 10.688 1.00 96.75 104 LYS A C 1
ATOM 834 O O . LYS A 1 104 ? -9.417 -4.693 11.889 1.00 96.75 104 LYS A O 1
ATOM 839 N N . ILE A 1 105 ? -8.606 -4.260 9.849 1.00 96.12 105 ILE A N 1
ATOM 840 C CA . ILE A 1 105 ? -7.780 -3.131 10.290 1.00 96.12 105 ILE A CA 1
ATOM 841 C C . ILE A 1 105 ? -8.641 -1.892 10.505 1.00 96.12 105 ILE A C 1
ATOM 843 O O . ILE A 1 105 ? -8.483 -1.223 11.521 1.00 96.12 105 ILE A O 1
ATOM 847 N N . SER A 1 106 ? -9.563 -1.604 9.588 1.00 94.25 106 SER A N 1
ATOM 848 C CA . SER A 1 106 ? -10.451 -0.450 9.704 1.00 94.25 106 SER A CA 1
ATOM 849 C C . SER A 1 106 ? -11.374 -0.530 10.917 1.00 94.25 106 SER A C 1
ATOM 851 O O . SER A 1 106 ? -11.691 0.517 11.467 1.00 94.25 106 SER A O 1
ATOM 853 N N . GLN A 1 107 ? -11.782 -1.729 11.348 1.00 92.75 107 GLN A N 1
ATOM 854 C CA . GLN A 1 107 ? -12.506 -1.933 12.610 1.00 92.75 107 GLN A CA 1
ATOM 855 C C . GLN A 1 107 ? -11.634 -1.569 13.815 1.00 92.75 107 GLN A C 1
ATOM 857 O O . GLN A 1 107 ? -12.012 -0.707 14.599 1.00 92.75 107 GLN A O 1
ATOM 862 N N . LYS A 1 108 ? -10.419 -2.124 13.895 1.00 89.38 108 LYS A N 1
ATOM 863 C CA . LYS A 1 108 ? -9.475 -1.822 14.983 1.00 89.38 108 LYS A CA 1
ATOM 864 C C . LYS A 1 108 ? -9.112 -0.341 15.075 1.00 89.38 108 LYS A C 1
ATOM 866 O O . LYS A 1 108 ? -8.939 0.176 16.166 1.00 89.38 108 LYS A O 1
ATOM 871 N N . ALA A 1 109 ? -8.995 0.339 13.936 1.00 83.38 109 ALA A N 1
ATOM 872 C CA . ALA A 1 109 ? -8.691 1.768 13.888 1.00 83.38 109 ALA A CA 1
ATOM 873 C C . ALA A 1 109 ? -9.851 2.668 14.356 1.00 83.38 109 ALA A C 1
ATOM 875 O O . ALA A 1 109 ? -9.642 3.861 14.513 1.00 83.38 109 ALA A O 1
ATOM 876 N N . LYS A 1 110 ? -11.067 2.128 14.522 1.00 75.56 110 LYS A N 1
ATOM 877 C CA . LYS A 1 110 ? -12.219 2.855 15.082 1.00 75.56 110 LYS A CA 1
ATOM 878 C C . LYS A 1 110 ? -12.376 2.648 16.590 1.00 75.56 110 LYS A C 1
ATOM 880 O O . LYS A 1 110 ? -13.113 3.397 17.217 1.00 75.56 110 LYS A O 1
ATOM 885 N N . GLU A 1 111 ? -11.756 1.605 17.139 1.00 70.50 111 GLU A N 1
ATOM 886 C CA . GLU A 1 111 ? -11.859 1.219 18.554 1.00 70.50 111 GLU A CA 1
ATOM 887 C C . GLU A 1 111 ? -10.782 1.866 19.439 1.00 70.50 111 GLU A C 1
ATOM 889 O O . GLU A 1 111 ? -10.909 1.826 20.661 1.00 70.50 111 GLU A O 1
ATOM 894 N N . GLY A 1 112 ? -9.727 2.428 18.842 1.00 55.03 112 GLY A N 1
ATOM 895 C CA . GLY A 1 112 ? -8.645 3.136 19.533 1.00 55.03 112 GLY A CA 1
ATOM 896 C C . GLY A 1 112 ? -8.600 4.598 19.139 1.00 55.03 112 GLY A C 1
ATOM 897 O O . GLY A 1 112 ? -8.230 5.405 20.016 1.00 55.03 112 GLY A O 1
#

Foldseek 3Di:
DDDDDPPDDPDDPPPPPQDLVNLLVCLVVDDDPSVLVSLVVNVVDPDDPVSLLSLLLQLPPPDPSSVLSSLLSCLLVVVVVSNVVSCPPPDPVSSVVSVVSSVVNNVVSVVD

Radius of gyration: 20.61 Å; Cα contacts (8 Å, |Δi|>4): 80; chains: 1; bounding box: 68×50×32 Å

Mean predicted aligned error: 8.12 Å

Secondary structure (DSSP, 8-state):
-------------------HHHHHHHHHH--HHHHHHHHHHHTTS---HHHHHHHGGGGG-S-HHHHHHHHHHHHHTT-HHHHHHHHTTS-HHHHHHHHHHHHHHHHHHHH-

Sequence (112 aa):
MDRDSGQGQWRLAGSAEVSIEEKIRSFLESEGREKKLILKELLKEALTQEQVKVLAPAIRDPSPRVSTRITSLLARWQMVNLFEEQLRGLKPGKQSLLRNHFSKISQKAKEG

pLDDT: mean 87.88, std 17.48, range [41.28, 98.31]

Solvent-accessible surface area (backbone atoms only — not comparable to full-atom values): 6815 Å² total; per-residue (Å²): 136,89,80,84,75,97,76,78,73,98,70,73,88,68,77,76,74,77,47,71,69,56,50,52,50,50,34,74,74,42,58,82,69,61,22,56,51,42,48,56,57,56,71,74,50,91,73,49,73,67,62,50,58,73,47,45,68,45,46,67,43,89,47,68,71,50,16,53,51,42,39,51,53,39,19,66,70,65,40,58,69,65,52,55,60,55,42,62,91,53,58,68,69,60,41,52,54,51,49,56,53,25,53,59,43,37,52,56,61,71,77,110

Nearest PDB structures (foldseek):
  1oyz-assembly1_A  TM=7.374E-01  e=4.731E+00  Escherichia coli
  3l9t-assembly1_A  TM=4.437E-01  e=3.625E+00  Streptococcus mutans UA159
  7uwi-assembly1_A  TM=4.823E-01  e=4.731E+00  Homo sapiens
  8y0p-assembly1_A  TM=4.672E-01  e=8.964E+00  Homo sapiens